Protein AF-A0A9Q1CCR1-F1 (afdb_monomer)

Organism: Holothuria leucospilota (NCBI:txid206669)

Foldseek 3Di:
DQDDPDPPPDDDDDDDDDDPAAEAEDDADAPVDDPVRRVVVVVVVCVVVVPDPPVGHYDYHYHHNDQDDPCSVVCVND

Solvent-accessible surface area (backbone atoms only — not comparable to full-atom values): 5406 Å² total; per-residue (Å²): 133,84,82,73,83,63,97,76,78,81,83,85,84,87,84,91,82,90,74,93,59,47,76,47,76,46,75,47,63,53,76,92,53,54,68,68,62,46,52,52,51,53,52,53,48,49,59,58,55,70,72,52,58,90,91,57,55,76,46,80,45,75,45,62,61,70,78,72,72,95,62,42,80,80,44,85,90,111

Structure (mmCIF, N/CA/C/O backbone):
data_AF-A0A9Q1CCR1-F1
#
_entry.id   AF-A0A9Q1CCR1-F1
#
loop_
_atom_site.group_PDB
_atom_site.id
_atom_site.type_symbol
_atom_site.label_atom_id
_atom_site.label_alt_id
_atom_site.label_comp_id
_atom_site.label_asym_id
_atom_site.label_entity_id
_atom_site.label_seq_id
_atom_site.pdbx_PDB_ins_code
_atom_site.Cartn_x
_atom_site.Cartn_y
_atom_site.Cartn_z
_atom_site.occupancy
_atom_site.B_iso_or_equiv
_atom_site.auth_seq_id
_atom_site.auth_comp_id
_atom_site.auth_asym_id
_atom_site.auth_atom_id
_atom_site.pdbx_PDB_model_num
ATOM 1 N N . MET A 1 1 ? 14.306 -2.209 -23.957 1.00 32.97 1 MET A N 1
ATOM 2 C CA . MET A 1 1 ? 13.873 -0.851 -24.337 1.00 32.97 1 MET A CA 1
ATOM 3 C C . MET A 1 1 ? 12.755 -0.504 -23.375 1.00 32.97 1 MET A C 1
ATOM 5 O O . MET A 1 1 ? 11.732 -1.169 -23.412 1.00 32.97 1 MET A O 1
ATOM 9 N N . ILE A 1 2 ? 13.028 0.365 -22.401 1.00 36.97 2 ILE A N 1
ATOM 10 C CA . ILE A 1 2 ? 12.017 0.826 -21.443 1.00 36.97 2 ILE A CA 1
ATOM 11 C C . ILE A 1 2 ? 11.257 1.931 -22.172 1.00 36.97 2 ILE A C 1
ATOM 13 O O . ILE A 1 2 ? 11.849 2.957 -22.501 1.00 36.97 2 ILE A O 1
ATOM 17 N N . GLU A 1 3 ? 9.996 1.679 -22.507 1.00 39.75 3 GLU A N 1
ATOM 18 C CA . GLU A 1 3 ? 9.104 2.699 -23.057 1.00 39.75 3 GLU A CA 1
ATOM 19 C C . GLU A 1 3 ? 8.905 3.775 -21.980 1.00 39.75 3 GLU A C 1
ATOM 21 O O . GLU A 1 3 ? 8.427 3.491 -20.880 1.00 39.75 3 GLU A O 1
ATOM 26 N N . LEU A 1 4 ? 9.333 5.007 -22.266 1.00 52.81 4 LEU A N 1
ATOM 27 C CA . LEU A 1 4 ? 9.051 6.148 -21.399 1.00 52.81 4 LEU A CA 1
ATOM 28 C C . LEU A 1 4 ? 7.550 6.455 -21.471 1.00 52.81 4 LEU A C 1
ATOM 30 O O . LEU A 1 4 ? 6.958 6.317 -22.543 1.00 52.81 4 LEU A O 1
ATOM 34 N N . PRO A 1 5 ? 6.916 6.890 -20.368 1.00 57.00 5 PRO A N 1
ATOM 35 C CA . PRO A 1 5 ? 5.504 7.215 -20.394 1.00 57.00 5 PRO A CA 1
ATOM 36 C C . PRO A 1 5 ? 5.300 8.415 -21.319 1.00 57.00 5 PRO A C 1
ATOM 38 O O . PRO A 1 5 ? 5.612 9.554 -20.972 1.00 57.00 5 PRO A O 1
ATOM 41 N N . ASN A 1 6 ? 4.764 8.152 -22.508 1.00 57.75 6 ASN A N 1
ATOM 42 C CA . ASN A 1 6 ? 4.193 9.184 -23.356 1.00 57.75 6 ASN A CA 1
ATOM 43 C C . ASN A 1 6 ? 3.088 9.858 -22.529 1.00 57.75 6 ASN A C 1
ATOM 45 O O . ASN A 1 6 ? 2.342 9.167 -21.829 1.00 57.75 6 ASN A O 1
ATOM 49 N N . GLY A 1 7 ? 3.040 11.192 -22.545 1.00 55.12 7 GLY A N 1
ATOM 50 C CA . GLY A 1 7 ? 2.315 12.071 -21.609 1.00 55.12 7 GLY A CA 1
ATOM 51 C C . GLY A 1 7 ? 0.793 11.898 -21.450 1.00 55.12 7 GLY A C 1
ATOM 52 O O . GLY A 1 7 ? 0.151 12.800 -20.926 1.00 55.12 7 GLY A O 1
ATOM 53 N N . ASP A 1 8 ? 0.225 10.755 -21.835 1.00 56.22 8 ASP A N 1
ATOM 54 C CA . ASP A 1 8 ? -1.184 10.369 -21.726 1.00 56.22 8 ASP A CA 1
ATOM 55 C C . ASP A 1 8 ? -1.445 9.254 -20.688 1.00 56.22 8 ASP A C 1
ATOM 57 O O . ASP A 1 8 ? -2.529 8.665 -20.659 1.00 56.22 8 ASP A O 1
ATOM 61 N N . THR A 1 9 ? -0.490 8.946 -19.798 1.00 67.12 9 THR A N 1
ATOM 62 C CA . THR A 1 9 ? -0.722 7.959 -18.723 1.00 67.12 9 THR A CA 1
ATOM 63 C C . THR A 1 9 ? -1.622 8.556 -17.638 1.00 67.12 9 THR A C 1
ATOM 65 O O . THR A 1 9 ? -1.163 9.124 -16.646 1.00 67.12 9 THR A O 1
ATOM 68 N N . LYS A 1 10 ? -2.936 8.443 -17.831 1.00 68.69 10 LYS A N 1
ATOM 69 C CA . LYS A 1 10 ? -3.941 8.865 -16.851 1.00 68.69 10 LYS A CA 1
ATOM 70 C C . LYS A 1 10 ? -3.909 7.932 -15.637 1.00 68.69 10 LYS A C 1
ATOM 72 O O . LYS A 1 10 ? -4.172 6.741 -15.763 1.00 68.69 10 LYS A O 1
ATOM 77 N N . ARG A 1 11 ? -3.629 8.486 -14.455 1.00 71.62 11 ARG A N 1
ATOM 78 C CA . ARG A 1 11 ? -3.674 7.783 -13.162 1.00 71.62 11 ARG A CA 1
ATOM 79 C C . ARG A 1 11 ? -4.804 8.367 -12.323 1.00 71.62 11 ARG A C 1
ATOM 81 O O . ARG A 1 11 ? -4.608 9.349 -11.615 1.00 71.62 11 ARG A O 1
ATOM 88 N N . PHE A 1 12 ? -6.004 7.812 -12.453 1.00 73.62 12 PHE A N 1
ATOM 89 C CA . PHE A 1 12 ? -7.146 8.243 -11.649 1.00 73.62 12 PHE A CA 1
ATOM 90 C C . PHE A 1 12 ? -7.351 7.311 -10.460 1.00 73.62 12 PHE A C 1
ATOM 92 O O . PHE A 1 12 ? -7.369 6.094 -10.619 1.00 73.62 12 PHE A O 1
ATOM 99 N N . LEU A 1 13 ? -7.582 7.900 -9.288 1.00 73.56 13 LEU A N 1
ATOM 100 C CA . LEU A 1 13 ? -8.080 7.217 -8.100 1.00 73.56 13 LEU A CA 1
ATOM 101 C C . LEU A 1 13 ? -9.295 8.005 -7.608 1.00 73.56 13 LEU A C 1
ATOM 103 O O . LEU A 1 13 ? -9.185 9.185 -7.286 1.00 73.56 13 LEU A O 1
ATOM 107 N N . THR A 1 14 ? -10.475 7.392 -7.598 1.00 82.75 14 THR A N 1
ATOM 108 C CA . THR A 1 14 ? -11.682 7.996 -7.020 1.00 82.75 14 THR A CA 1
ATOM 109 C C . THR A 1 14 ? -12.187 7.083 -5.924 1.00 82.75 14 THR A C 1
ATOM 111 O O . THR A 1 14 ? -12.512 5.926 -6.175 1.00 82.75 14 THR A O 1
ATOM 114 N N . LEU A 1 15 ? -12.243 7.613 -4.706 1.00 80.88 15 LEU A N 1
ATOM 115 C CA . LEU A 1 15 ? -12.638 6.887 -3.507 1.00 80.88 15 LEU A CA 1
ATOM 116 C C . 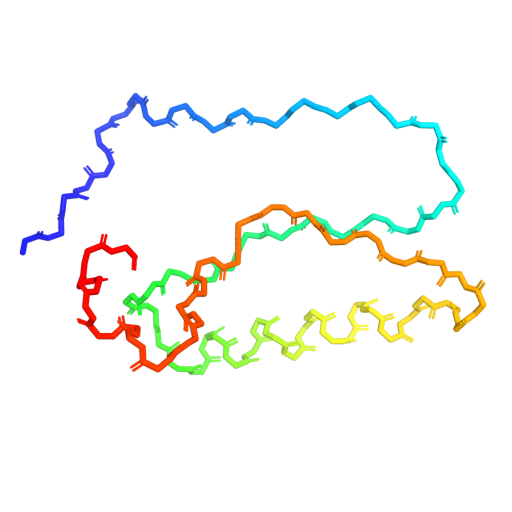LEU A 1 15 ? -13.793 7.630 -2.849 1.00 80.88 15 LEU A C 1
ATOM 118 O O . LEU 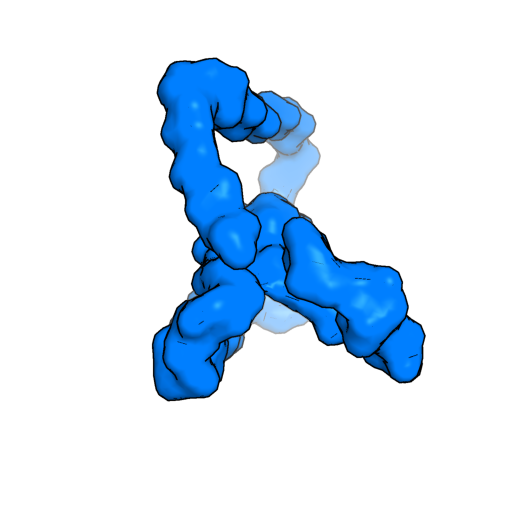A 1 15 ? -13.692 8.815 -2.537 1.00 80.88 15 LEU A O 1
ATOM 122 N N . ARG A 1 16 ? -14.899 6.925 -2.629 1.00 84.12 16 ARG A N 1
ATOM 123 C CA . ARG A 1 16 ? -15.971 7.369 -1.739 1.00 84.12 16 ARG A CA 1
ATOM 124 C C . ARG A 1 16 ? -16.009 6.383 -0.585 1.00 84.12 16 ARG A C 1
ATOM 126 O O 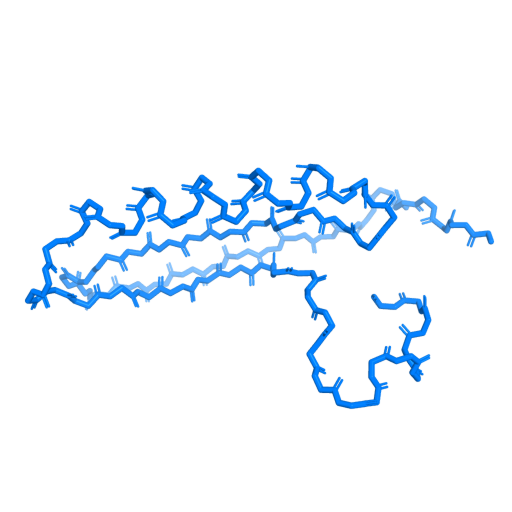. ARG A 1 16 ? -16.389 5.235 -0.785 1.00 84.12 16 ARG A O 1
ATOM 133 N N . LEU A 1 17 ? -15.589 6.829 0.592 1.00 83.94 17 LEU A N 1
ATOM 134 C CA . LEU A 1 17 ? -15.467 5.995 1.781 1.00 83.94 17 LEU A CA 1
ATOM 135 C C . LEU A 1 17 ? -16.327 6.575 2.904 1.00 83.94 17 LEU A C 1
ATOM 137 O O . LEU A 1 17 ? -16.394 7.789 3.080 1.00 83.94 17 LEU A O 1
ATOM 141 N N . SER A 1 18 ? -16.973 5.694 3.657 1.00 84.56 18 SER A N 1
ATOM 142 C CA . SER A 1 18 ? -17.608 6.002 4.938 1.00 84.56 18 SER A CA 1
ATOM 143 C C . SER A 1 18 ? -17.119 4.953 5.928 1.00 84.56 18 SER A C 1
ATOM 145 O O . SER A 1 18 ? -17.793 3.949 6.142 1.00 84.56 18 SER A O 1
ATOM 147 N N . THR A 1 19 ? -15.909 5.145 6.450 1.00 83.81 19 THR A N 1
ATOM 148 C CA . THR A 1 19 ? -15.262 4.212 7.377 1.00 83.81 19 THR A CA 1
ATOM 149 C C . THR A 1 19 ? -14.564 4.960 8.515 1.00 83.81 19 THR A C 1
ATOM 151 O O . THR A 1 19 ? -14.210 6.128 8.357 1.00 83.81 19 THR A O 1
ATOM 154 N N . ALA A 1 20 ? -14.405 4.282 9.653 1.00 85.12 20 ALA A N 1
ATOM 155 C CA . ALA A 1 20 ? -13.556 4.695 10.768 1.00 85.12 20 ALA A CA 1
ATOM 156 C C . ALA A 1 20 ? -12.151 4.056 10.703 1.00 85.12 20 ALA A C 1
ATOM 158 O O . ALA A 1 20 ? -11.342 4.286 11.595 1.00 85.12 20 ALA A O 1
ATOM 159 N N . ASP A 1 21 ? -11.876 3.255 9.668 1.00 91.06 21 ASP A N 1
ATOM 160 C CA . ASP A 1 21 ? -10.623 2.520 9.498 1.00 91.06 21 ASP A CA 1
ATOM 161 C C . ASP A 1 21 ? -9.495 3.399 8.936 1.00 91.06 21 ASP A C 1
ATOM 163 O O . ASP A 1 21 ? -9.722 4.416 8.269 1.00 91.06 21 ASP A O 1
ATOM 167 N N . ASN A 1 22 ? -8.258 2.954 9.142 1.00 92.12 22 ASN A N 1
ATOM 168 C CA . ASN A 1 22 ? -7.061 3.622 8.650 1.00 92.12 22 ASN A CA 1
ATOM 169 C C . ASN A 1 22 ? -6.836 3.292 7.174 1.00 92.12 22 ASN A C 1
ATOM 171 O O . ASN A 1 22 ? -6.858 2.129 6.775 1.00 92.12 22 ASN A O 1
ATOM 175 N N . LEU A 1 23 ? -6.578 4.309 6.355 1.00 92.25 23 LEU A N 1
ATOM 176 C CA . LEU A 1 23 ? -6.325 4.145 4.926 1.00 92.25 23 LEU A CA 1
ATOM 177 C C . LEU A 1 23 ? -4.858 4.428 4.606 1.00 92.25 23 LEU A C 1
ATOM 179 O O . LEU A 1 23 ? -4.381 5.540 4.831 1.00 92.25 23 LEU A O 1
ATOM 183 N N . VAL A 1 24 ? -4.167 3.456 4.014 1.00 93.19 24 VAL A N 1
ATOM 184 C CA . VAL A 1 24 ? -2.776 3.596 3.571 1.00 93.19 24 VAL A CA 1
ATOM 185 C C . VAL A 1 24 ? -2.725 3.414 2.059 1.00 93.19 24 VAL A C 1
ATOM 187 O O . VAL A 1 24 ? -2.811 2.301 1.547 1.00 93.19 24 VAL A O 1
ATOM 190 N N . SER A 1 25 ? -2.609 4.521 1.326 1.00 92.12 25 SER A N 1
ATOM 191 C CA . SER A 1 25 ? -2.418 4.486 -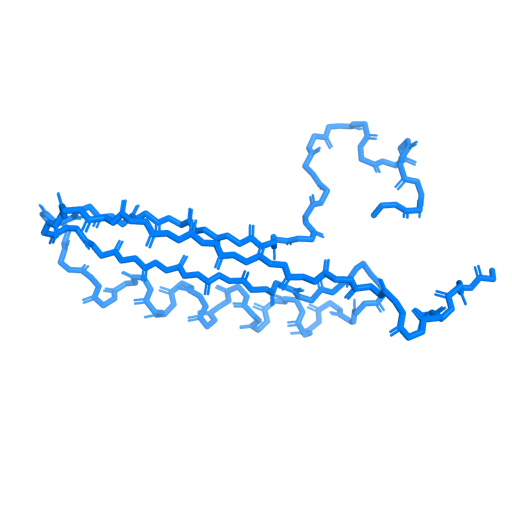0.125 1.00 92.12 25 SER A CA 1
ATOM 1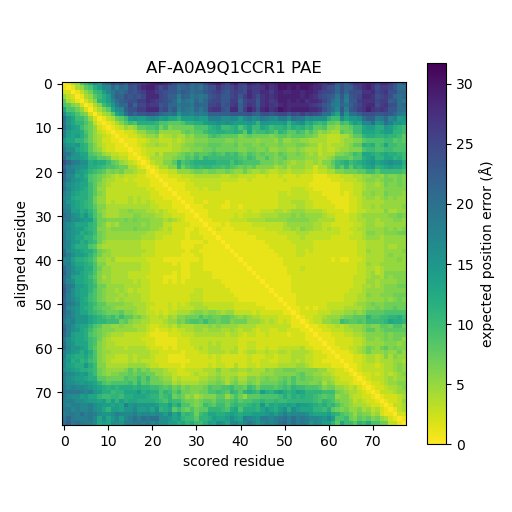92 C C . SER A 1 25 ? -0.933 4.519 -0.453 1.00 92.12 25 SER A C 1
ATOM 194 O O . SER A 1 25 ? -0.231 5.427 -0.012 1.00 92.12 25 SER A O 1
ATOM 196 N N . VAL A 1 26 ? -0.473 3.581 -1.275 1.00 93.69 26 VAL A N 1
ATOM 197 C CA . VAL A 1 26 ? 0.932 3.462 -1.654 1.00 93.69 26 VAL A CA 1
ATOM 198 C C . VAL A 1 26 ? 1.143 3.537 -3.160 1.00 93.69 26 VAL A C 1
ATOM 200 O O . VAL A 1 26 ? 0.276 3.199 -3.965 1.00 93.69 26 VAL A O 1
ATOM 203 N N . TYR A 1 27 ? 2.335 3.977 -3.536 1.00 91.88 27 TYR A N 1
ATOM 204 C CA . TYR A 1 27 ? 2.881 3.787 -4.869 1.00 91.88 27 TYR A CA 1
ATOM 205 C C . TYR A 1 27 ? 4.329 3.333 -4.694 1.00 91.88 27 TYR A C 1
ATOM 207 O O . TYR A 1 27 ? 5.200 4.147 -4.386 1.00 91.88 27 TYR A O 1
ATOM 215 N N . ALA A 1 28 ? 4.562 2.028 -4.785 1.00 94.00 28 ALA A N 1
ATOM 216 C CA . ALA A 1 28 ? 5.859 1.432 -4.504 1.00 94.00 28 ALA A CA 1
ATOM 217 C C . ALA A 1 28 ? 6.867 1.685 -5.636 1.00 94.00 28 ALA A C 1
ATOM 219 O O . ALA A 1 28 ? 6.468 1.980 -6.769 1.00 94.00 28 ALA A O 1
ATOM 220 N N . PRO A 1 29 ? 8.176 1.533 -5.370 1.00 93.81 29 PRO A N 1
ATOM 221 C CA . PRO A 1 29 ? 9.197 1.593 -6.404 1.00 93.81 29 PRO A CA 1
ATOM 222 C C . PRO A 1 29 ? 8.945 0.573 -7.519 1.00 93.81 29 PRO A C 1
ATOM 224 O O . PRO A 1 29 ? 8.498 -0.548 -7.285 1.00 93.81 29 PRO A O 1
ATOM 227 N N . THR A 1 30 ? 9.253 0.966 -8.749 1.00 90.56 30 THR A N 1
ATOM 228 C CA . THR A 1 30 ? 9.085 0.116 -9.935 1.00 90.56 30 THR A CA 1
ATOM 229 C C . THR A 1 30 ? 10.115 -1.019 -9.972 1.00 90.56 30 THR A C 1
ATOM 231 O O . THR A 1 30 ? 11.160 -0.945 -9.324 1.00 90.56 30 THR A O 1
ATOM 234 N N . LEU A 1 31 ? 9.890 -2.046 -10.800 1.00 87.38 31 LEU A N 1
ATOM 235 C CA . LEU A 1 31 ? 10.829 -3.163 -10.965 1.00 87.38 31 LEU A CA 1
ATOM 236 C C . LEU A 1 31 ? 12.312 -2.765 -11.156 1.00 87.38 31 LEU A C 1
ATOM 238 O O . LEU A 1 31 ? 13.144 -3.387 -10.495 1.00 87.38 31 LEU A O 1
ATOM 242 N N . PRO A 1 32 ? 12.692 -1.784 -12.001 1.00 89.38 32 PRO A N 1
ATOM 243 C CA . PRO A 1 32 ? 14.101 -1.435 -12.199 1.00 89.38 32 PRO A CA 1
ATOM 244 C C . PRO A 1 32 ? 14.735 -0.679 -11.024 1.00 89.38 32 PRO A C 1
ATOM 246 O O . PRO A 1 32 ? 15.926 -0.397 -11.084 1.00 89.38 32 PRO A O 1
ATOM 249 N N . SER A 1 33 ? 13.974 -0.320 -9.986 1.00 91.69 33 SER A N 1
ATOM 250 C CA . SER A 1 33 ? 14.522 0.351 -8.808 1.00 91.69 33 SER A CA 1
ATOM 251 C C . SER A 1 33 ? 15.477 -0.562 -8.036 1.00 91.69 33 SER A C 1
ATOM 253 O O . SER A 1 33 ? 15.249 -1.777 -7.945 1.00 91.69 33 SER A O 1
ATOM 255 N N . ASP A 1 34 ? 16.513 0.051 -7.463 1.00 95.56 34 ASP A N 1
ATOM 256 C CA . ASP A 1 34 ? 17.528 -0.623 -6.652 1.00 95.56 34 ASP A CA 1
ATOM 257 C C . ASP A 1 34 ? 16.904 -1.355 -5.457 1.00 95.56 34 ASP A C 1
ATOM 259 O O . ASP A 1 34 ? 15.822 -0.993 -4.977 1.00 9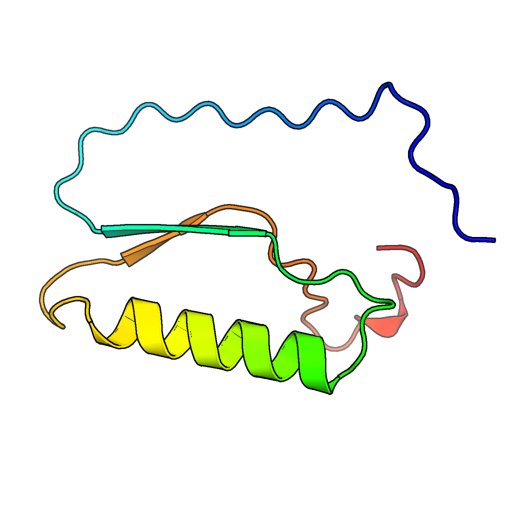5.56 34 ASP A O 1
ATOM 263 N N . ALA A 1 35 ? 17.581 -2.406 -4.988 1.00 93.31 35 ALA A N 1
ATOM 264 C CA . ALA A 1 35 ? 17.095 -3.222 -3.879 1.00 93.31 35 ALA A CA 1
ATOM 265 C C . ALA A 1 35 ? 16.954 -2.383 -2.605 1.00 93.31 35 ALA A C 1
ATOM 267 O O . ALA A 1 35 ? 15.903 -2.406 -1.978 1.00 93.31 35 ALA A O 1
ATOM 268 N N . GLU A 1 36 ? 17.938 -1.534 -2.316 1.00 97.25 36 GLU A N 1
ATOM 269 C CA . GLU A 1 36 ? 17.955 -0.650 -1.151 1.00 97.25 36 GLU A CA 1
ATOM 270 C C . GLU A 1 36 ? 16.775 0.332 -1.156 1.00 97.25 36 GLU A C 1
ATOM 272 O O . GLU A 1 36 ? 16.197 0.623 -0.113 1.00 97.25 36 GLU A O 1
ATOM 277 N N . VAL A 1 37 ? 16.368 0.815 -2.336 1.00 96.25 37 VAL A N 1
ATOM 278 C CA . VAL A 1 37 ? 15.203 1.706 -2.478 1.00 96.25 37 VAL A CA 1
ATOM 279 C C . VAL A 1 37 ? 13.901 0.958 -2.192 1.00 96.25 37 VAL A C 1
ATOM 281 O O . VAL A 1 37 ? 12.982 1.521 -1.597 1.00 96.25 37 VAL A O 1
ATOM 284 N N . LYS A 1 38 ? 13.801 -0.306 -2.620 1.00 93.81 38 LYS A N 1
ATOM 285 C CA . LYS A 1 38 ? 12.637 -1.156 -2.335 1.00 93.81 38 LYS A CA 1
ATOM 286 C C . LYS A 1 38 ? 12.576 -1.523 -0.858 1.00 93.81 38 LYS A C 1
ATOM 288 O O . LYS A 1 38 ? 11.506 -1.402 -0.271 1.00 93.81 38 LYS A O 1
ATOM 293 N N . ASP A 1 39 ? 13.700 -1.913 -0.271 1.00 96.00 39 ASP A N 1
ATOM 294 C CA . ASP A 1 39 ? 13.784 -2.304 1.134 1.00 96.00 39 ASP A CA 1
ATOM 295 C C . ASP A 1 39 ? 13.413 -1.125 2.038 1.00 96.00 39 ASP A C 1
ATOM 297 O O . ASP A 1 39 ? 12.490 -1.2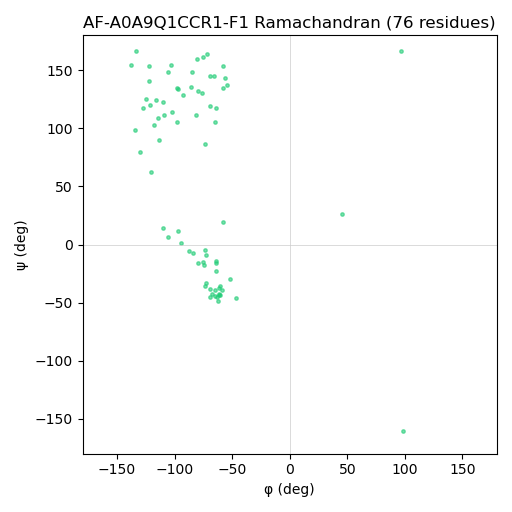50 2.843 1.00 96.00 39 ASP A O 1
ATOM 301 N N . GLN A 1 40 ? 13.995 0.059 1.806 1.00 97.75 40 GLN A N 1
ATOM 302 C CA . GLN A 1 40 ? 13.648 1.263 2.566 1.00 97.75 40 GLN A CA 1
ATOM 303 C C . GLN A 1 40 ? 12.162 1.619 2.442 1.00 97.75 40 GLN A C 1
ATOM 305 O O . GLN A 1 40 ? 11.530 2.007 3.421 1.00 97.75 40 GLN A O 1
ATOM 310 N N . PHE A 1 41 ? 11.575 1.467 1.250 1.00 96.31 41 PHE A N 1
ATOM 311 C CA . PHE A 1 41 ? 10.148 1.717 1.061 1.00 96.31 41 PHE A CA 1
ATOM 312 C C . PHE A 1 41 ? 9.278 0.790 1.925 1.00 96.31 41 PHE A C 1
ATOM 314 O O . PHE A 1 41 ? 8.299 1.246 2.519 1.00 96.31 41 PHE A O 1
ATOM 321 N N . TYR A 1 42 ? 9.615 -0.501 2.006 1.00 95.06 42 TYR A N 1
ATOM 322 C CA . TYR A 1 42 ? 8.862 -1.448 2.829 1.00 95.06 42 TYR A CA 1
ATOM 323 C C . TYR A 1 42 ? 9.107 -1.244 4.331 1.00 95.06 42 TYR A C 1
ATOM 325 O O . TYR A 1 42 ? 8.157 -1.379 5.101 1.00 95.06 42 TYR A O 1
ATOM 333 N N . GLU A 1 43 ? 10.310 -0.834 4.742 1.00 97.75 43 GLU A N 1
ATOM 334 C CA . GLU A 1 43 ? 10.601 -0.422 6.125 1.00 97.75 43 GLU A CA 1
ATOM 335 C C . GLU A 1 43 ? 9.787 0.814 6.537 1.00 97.75 43 GLU A C 1
ATOM 337 O O . GLU A 1 43 ? 9.173 0.847 7.608 1.00 97.75 43 GLU A O 1
ATOM 342 N N . ASP A 1 44 ? 9.718 1.825 5.668 1.00 97.25 44 ASP A N 1
ATOM 343 C CA . ASP A 1 44 ? 8.938 3.040 5.913 1.00 97.25 44 ASP A CA 1
ATOM 344 C C . ASP A 1 44 ? 7.436 2.728 5.992 1.00 97.25 44 ASP A C 1
ATOM 346 O O . ASP A 1 44 ? 6.721 3.273 6.843 1.00 97.25 44 ASP A O 1
ATOM 350 N N . LEU A 1 45 ? 6.953 1.821 5.135 1.00 96.06 45 LEU A N 1
ATOM 351 C CA . LEU A 1 45 ? 5.569 1.353 5.149 1.00 96.06 45 LEU A CA 1
ATOM 352 C C . LEU A 1 45 ? 5.246 0.590 6.440 1.00 96.06 45 LEU A C 1
ATOM 354 O O . LEU A 1 45 ? 4.213 0.850 7.060 1.00 96.06 45 LEU A O 1
ATOM 358 N N . GLU A 1 46 ? 6.129 -0.303 6.884 1.00 96.44 46 GLU A N 1
ATOM 359 C CA . GLU A 1 46 ? 5.993 -1.013 8.159 1.00 96.44 46 GLU A CA 1
ATOM 360 C C . GLU A 1 46 ? 5.979 -0.034 9.345 1.00 96.44 46 GLU A C 1
ATOM 362 O O . GLU A 1 46 ? 5.119 -0.111 10.229 1.00 96.44 46 GLU A O 1
ATOM 367 N N . CYS A 1 47 ? 6.866 0.962 9.335 1.00 96.81 47 CYS A N 1
ATOM 368 C CA . CYS A 1 47 ? 6.902 2.023 10.338 1.00 96.81 47 CYS A CA 1
ATOM 369 C C . CYS A 1 47 ? 5.605 2.853 10.355 1.00 96.81 47 CYS A C 1
ATOM 371 O O . CYS A 1 47 ? 5.126 3.242 11.421 1.00 96.81 47 CYS A O 1
ATOM 373 N N . ALA A 1 48 ? 5.000 3.122 9.196 1.00 93.88 48 ALA A N 1
ATOM 374 C CA . ALA A 1 48 ? 3.722 3.825 9.120 1.00 93.88 48 ALA A CA 1
ATOM 375 C C . ALA A 1 48 ? 2.570 2.987 9.698 1.00 93.88 48 ALA A C 1
ATOM 377 O O . ALA A 1 48 ? 1.750 3.505 10.455 1.00 93.88 48 ALA A O 1
ATOM 378 N N . VAL A 1 49 ? 2.533 1.693 9.381 1.00 95.06 49 VAL A N 1
ATOM 379 C CA . VAL A 1 49 ? 1.462 0.771 9.789 1.00 95.06 49 VAL A CA 1
ATOM 380 C C . VAL A 1 49 ? 1.554 0.424 11.271 1.00 95.06 49 VAL A C 1
ATOM 382 O O . VAL A 1 49 ? 0.530 0.344 11.941 1.00 95.06 49 VAL A O 1
ATOM 385 N N . SER A 1 50 ? 2.764 0.301 11.819 1.00 95.56 50 SER A N 1
ATOM 386 C CA . SER A 1 50 ? 2.979 0.004 13.244 1.00 95.56 50 SER A CA 1
ATOM 387 C C . SER A 1 50 ? 2.477 1.098 14.196 1.00 95.56 50 SER A C 1
ATOM 389 O O . SER A 1 50 ? 2.307 0.846 15.388 1.00 95.56 50 SER A O 1
ATOM 391 N N . LYS A 1 51 ? 2.206 2.307 13.686 1.00 94.12 51 LYS A N 1
ATOM 392 C CA . LYS A 1 51 ? 1.602 3.408 14.454 1.00 94.12 51 LYS A CA 1
ATOM 393 C C . LYS A 1 51 ? 0.087 3.276 14.598 1.00 94.12 51 LYS A C 1
ATOM 395 O O . LYS A 1 51 ? -0.489 3.968 15.435 1.00 94.12 51 LYS A O 1
ATOM 400 N N . VAL A 1 52 ? -0.555 2.431 13.792 1.00 94.19 52 VAL A N 1
ATOM 401 C CA . VAL A 1 52 ? -1.996 2.190 13.876 1.00 94.19 52 VAL A CA 1
ATOM 402 C C . VAL A 1 52 ? -2.284 1.290 15.083 1.00 94.19 52 VAL A C 1
ATOM 404 O O . VAL A 1 52 ? -1.627 0.255 15.236 1.00 94.19 52 VAL A O 1
ATOM 407 N N . PRO A 1 53 ? -3.247 1.647 15.954 1.00 94.00 53 PRO A N 1
ATOM 408 C CA . PRO A 1 53 ? -3.648 0.788 17.059 1.00 94.00 53 PRO A CA 1
ATOM 409 C C . PRO A 1 53 ? -4.049 -0.607 16.573 1.00 94.00 53 PRO A C 1
ATOM 411 O O . PRO A 1 53 ? -4.790 -0.756 15.608 1.00 94.00 53 PRO A O 1
ATOM 414 N N . THR A 1 54 ? -3.624 -1.648 17.286 1.00 89.56 54 THR A N 1
ATOM 415 C CA . THR A 1 54 ? -3.887 -3.047 16.901 1.00 89.56 54 THR A CA 1
ATOM 416 C C . THR A 1 54 ? -5.369 -3.437 16.909 1.00 89.56 54 THR A C 1
ATOM 418 O O . THR A 1 54 ? -5.725 -4.488 16.381 1.00 89.56 54 THR A O 1
ATOM 421 N N . CYS A 1 55 ? -6.235 -2.622 17.519 1.00 91.50 55 CYS A N 1
ATOM 422 C CA . CYS A 1 55 ? -7.687 -2.796 17.515 1.00 91.50 55 CYS A CA 1
ATOM 423 C C . CYS A 1 55 ? -8.390 -2.144 16.313 1.00 91.50 55 CYS A C 1
ATOM 425 O O . CYS A 1 55 ? -9.601 -2.312 16.170 1.00 91.50 55 CYS A O 1
ATOM 427 N N . GLU A 1 56 ? -7.661 -1.408 15.473 1.00 92.50 56 GLU A N 1
ATOM 428 C CA . GLU A 1 56 ? -8.189 -0.721 14.298 1.00 92.50 56 GLU A CA 1
ATOM 429 C C . GLU A 1 56 ? -7.777 -1.444 13.014 1.00 92.50 56 GLU A C 1
ATOM 431 O O . GLU A 1 56 ? -6.711 -2.056 12.927 1.00 92.50 56 GLU A O 1
ATOM 436 N N . TYR A 1 57 ? -8.627 -1.372 11.989 1.00 92.50 57 TYR A N 1
ATOM 437 C CA . TYR A 1 57 ? -8.311 -1.955 10.691 1.00 92.50 57 TYR A CA 1
ATOM 438 C C . TYR A 1 57 ? -7.479 -0.993 9.843 1.00 92.50 57 TYR A C 1
ATOM 440 O O . TYR A 1 57 ? -7.635 0.229 9.913 1.00 92.50 57 TYR A O 1
ATOM 448 N N . VAL A 1 58 ? -6.612 -1.571 9.008 1.00 94.31 58 VAL A N 1
ATOM 449 C CA . VAL A 1 58 ? -5.840 -0.861 7.985 1.00 94.31 58 VAL A CA 1
ATOM 450 C C . VAL A 1 58 ? -6.257 -1.370 6.613 1.00 94.31 58 VAL A C 1
ATOM 452 O O . VAL A 1 58 ? -6.182 -2.565 6.328 1.00 94.31 58 VAL A O 1
ATOM 455 N N . ILE A 1 59 ? -6.673 -0.453 5.750 1.00 92.44 59 ILE A N 1
ATOM 456 C CA . ILE A 1 59 ? -6.976 -0.708 4.347 1.00 92.44 59 ILE A CA 1
ATOM 457 C C . ILE A 1 59 ? -5.796 -0.198 3.525 1.00 92.44 59 ILE A C 1
ATOM 459 O O . ILE A 1 59 ? -5.549 1.008 3.461 1.00 92.44 59 ILE A O 1
ATOM 463 N N . PHE A 1 60 ? -5.085 -1.111 2.867 1.00 92.56 60 PHE A N 1
ATOM 464 C CA . PHE A 1 60 ? -4.065 -0.746 1.890 1.00 92.56 60 PHE A CA 1
ATOM 465 C C . PHE A 1 60 ? -4.680 -0.530 0.510 1.00 92.56 60 PHE A C 1
ATOM 467 O O . PHE A 1 60 ? -5.481 -1.339 0.043 1.00 92.56 60 PHE A O 1
ATOM 474 N N . LEU A 1 61 ? -4.268 0.542 -0.159 1.00 91.50 61 LEU A N 1
ATOM 475 C CA . LEU A 1 61 ? -4.659 0.876 -1.524 1.00 91.50 61 LEU A CA 1
ATOM 476 C C . LEU A 1 61 ? -3.444 1.270 -2.357 1.00 91.50 61 LEU A C 1
ATOM 478 O O . LEU A 1 61 ? -2.388 1.600 -1.826 1.00 91.50 61 LEU A O 1
ATOM 482 N N . GLY A 1 62 ? -3.644 1.329 -3.668 1.00 90.62 62 GLY A N 1
ATOM 483 C CA . GLY A 1 62 ? -2.658 1.842 -4.606 1.00 90.62 62 GLY A CA 1
ATOM 484 C C . GLY A 1 62 ? -1.860 0.739 -5.285 1.00 90.62 62 GLY A C 1
ATOM 485 O O . GLY A 1 62 ? -2.312 -0.401 -5.386 1.00 90.62 62 GLY A O 1
ATOM 486 N N . ASP A 1 63 ? -0.706 1.116 -5.817 1.00 90.19 63 ASP A N 1
ATOM 487 C CA . ASP A 1 63 ? 0.102 0.266 -6.682 1.00 90.19 63 ASP A CA 1
ATOM 488 C C . ASP A 1 63 ? 1.370 -0.160 -5.948 1.00 90.19 63 ASP A C 1
ATOM 490 O O . ASP A 1 63 ? 2.247 0.652 -5.653 1.00 90.19 63 ASP A O 1
ATOM 494 N N . PHE A 1 64 ? 1.452 -1.446 -5.632 1.00 90.69 64 PHE A N 1
ATOM 495 C CA . PHE A 1 64 ? 2.600 -2.021 -4.944 1.00 90.69 64 PHE A CA 1
ATOM 496 C C . PHE A 1 64 ? 3.743 -2.387 -5.890 1.00 90.69 64 PHE A C 1
ATOM 498 O O . PHE A 1 64 ? 4.798 -2.782 -5.398 1.00 90.69 64 PHE A O 1
ATOM 505 N N . ASN A 1 65 ? 3.552 -2.303 -7.216 1.00 89.12 65 ASN A N 1
ATOM 506 C CA . ASN A 1 65 ? 4.547 -2.691 -8.224 1.00 89.12 65 ASN A CA 1
ATOM 507 C C . ASN A 1 65 ? 5.230 -4.047 -7.923 1.00 89.12 65 ASN A C 1
ATOM 509 O O . ASN A 1 65 ? 6.374 -4.295 -8.310 1.00 89.12 65 ASN A O 1
ATOM 513 N N . ALA A 1 66 ? 4.544 -4.927 -7.186 1.00 84.81 66 ALA A N 1
ATOM 514 C CA . ALA A 1 66 ? 5.104 -6.148 -6.637 1.00 84.81 66 ALA A CA 1
ATOM 515 C C . ALA A 1 66 ? 4.779 -7.323 -7.555 1.00 84.81 66 ALA A C 1
ATOM 517 O O . ALA A 1 66 ? 3.631 -7.525 -7.950 1.00 84.81 66 ALA A O 1
ATOM 518 N N . ARG A 1 67 ? 5.786 -8.153 -7.835 1.00 84.50 67 ARG A N 1
ATOM 519 C CA . ARG A 1 67 ? 5.589 -9.445 -8.495 1.00 84.50 67 ARG A CA 1
ATOM 520 C C . ARG A 1 67 ? 5.552 -10.541 -7.442 1.00 84.50 67 ARG A C 1
ATOM 522 O O . ARG A 1 67 ? 6.582 -10.903 -6.873 1.00 84.50 67 ARG A O 1
ATOM 529 N N . VAL A 1 68 ? 4.359 -11.055 -7.178 1.00 83.94 68 VAL A N 1
ATOM 530 C CA . VAL A 1 68 ? 4.125 -12.135 -6.214 1.00 83.94 68 VAL A CA 1
ATOM 531 C C . VAL A 1 68 ? 3.901 -13.459 -6.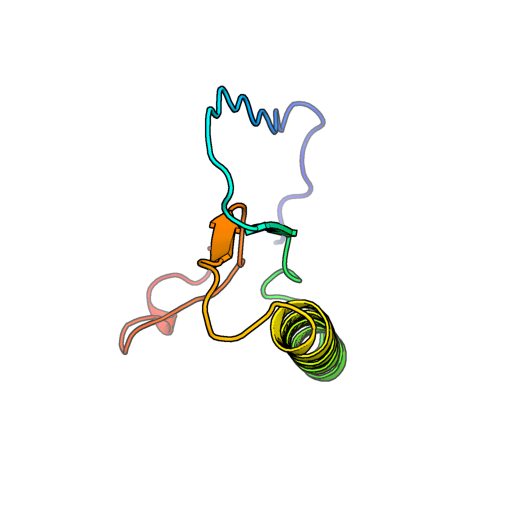941 1.00 83.94 68 VAL A C 1
ATOM 533 O O . VAL A 1 68 ? 3.457 -13.468 -8.084 1.00 83.94 68 VAL A O 1
ATOM 536 N N . GLY A 1 69 ? 4.191 -14.576 -6.275 1.00 87.62 69 GLY A N 1
ATOM 537 C CA . GLY A 1 69 ? 4.000 -15.916 -6.837 1.00 87.62 69 GLY A CA 1
ATOM 538 C C . GLY A 1 69 ? 5.257 -16.530 -7.459 1.00 87.62 69 GLY A C 1
ATOM 539 O O . GLY A 1 69 ? 6.283 -15.881 -7.665 1.00 87.62 69 GLY A O 1
ATOM 540 N N . THR A 1 70 ? 5.181 -17.836 -7.717 1.00 87.12 70 THR A N 1
ATOM 541 C CA . THR A 1 70 ? 6.285 -18.648 -8.260 1.00 87.12 70 THR A CA 1
ATOM 542 C C . THR A 1 70 ? 6.541 -18.404 -9.746 1.00 87.12 70 THR A C 1
ATOM 544 O O . THR A 1 70 ? 7.606 -18.738 -10.251 1.00 87.12 70 THR A O 1
ATOM 547 N N . ASP A 1 71 ? 5.578 -17.818 -10.450 1.00 85.25 71 ASP A N 1
ATOM 548 C CA . ASP A 1 71 ? 5.610 -17.515 -11.878 1.00 85.25 71 ASP A CA 1
ATOM 549 C C . ASP A 1 71 ? 6.023 -16.065 -12.174 1.00 85.25 71 ASP A C 1
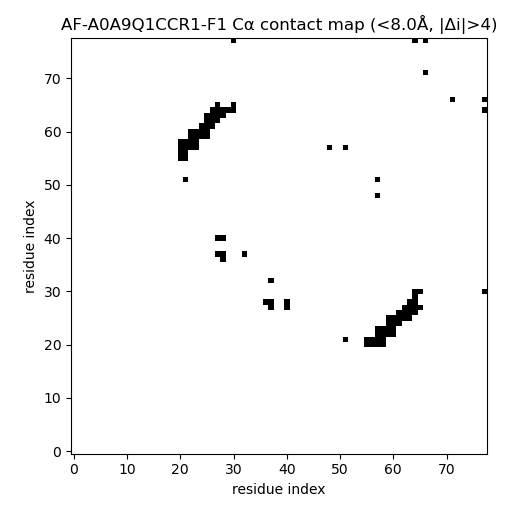ATOM 551 O O . ASP A 1 71 ? 5.915 -15.631 -13.318 1.00 85.25 71 ASP A O 1
ATOM 555 N N . ARG A 1 72 ? 6.535 -15.321 -11.183 1.00 80.88 72 ARG A N 1
ATOM 556 C CA . ARG A 1 72 ? 6.907 -13.897 -11.302 1.00 80.88 72 ARG A CA 1
ATOM 557 C C . ARG A 1 72 ? 7.826 -13.560 -12.483 1.00 80.88 72 ARG A C 1
ATOM 559 O O . ARG A 1 72 ? 7.774 -12.454 -13.012 1.00 80.88 72 ARG A O 1
ATOM 566 N N . GLU A 1 73 ? 8.660 -14.508 -12.903 1.00 82.00 73 GLU A N 1
ATOM 567 C CA . GLU A 1 73 ? 9.585 -14.343 -14.033 1.00 82.00 73 GLU A CA 1
ATOM 568 C C . GLU A 1 73 ? 8.866 -14.403 -15.395 1.00 82.00 73 GLU A C 1
ATOM 570 O O . GLU A 1 73 ? 9.411 -13.971 -16.408 1.00 82.00 73 GLU A O 1
ATOM 575 N N . SER A 1 74 ? 7.620 -14.888 -15.429 1.00 83.31 74 SER A N 1
ATOM 576 C CA . SER A 1 74 ? 6.790 -14.986 -16.640 1.00 83.31 74 SER A CA 1
ATOM 577 C C . SER A 1 74 ? 6.272 -13.628 -17.124 1.00 83.31 74 SER A C 1
ATOM 579 O O . SER A 1 74 ? 5.730 -13.535 -18.224 1.00 83.31 74 SER A O 1
ATOM 581 N N . TRP A 1 75 ? 6.459 -12.568 -16.331 1.00 73.25 75 TRP A N 1
ATOM 582 C CA . TRP A 1 75 ? 5.916 -11.231 -16.574 1.00 73.25 75 TRP A CA 1
ATOM 583 C C . TRP A 1 75 ? 7.032 -10.183 -16.689 1.00 73.25 75 TRP A C 1
ATOM 585 O O . TRP A 1 75 ? 7.090 -9.264 -15.881 1.00 73.25 75 TRP A O 1
ATOM 595 N N . PRO A 1 76 ? 7.949 -10.275 -17.673 1.00 67.56 76 PRO A N 1
ATOM 596 C CA . PRO A 1 76 ? 9.173 -9.469 -17.703 1.00 67.56 76 PRO A CA 1
ATOM 597 C C . PRO A 1 76 ? 8.932 -7.957 -17.841 1.00 67.56 76 PRO A C 1
ATOM 599 O O . PRO A 1 76 ? 9.795 -7.181 -17.436 1.00 67.56 76 PRO A O 1
ATOM 602 N N . GLY A 1 77 ? 7.774 -7.541 -18.365 1.00 63.69 77 GLY A N 1
ATOM 603 C CA . GLY A 1 77 ? 7.413 -6.138 -18.601 1.00 63.69 77 GLY A CA 1
ATOM 604 C C . GLY A 1 77 ? 6.387 -5.533 -17.638 1.00 63.69 77 GLY A C 1
ATOM 605 O O . GLY A 1 77 ? 5.946 -4.420 -17.905 1.00 63.69 77 GLY A O 1
ATOM 606 N N . VAL A 1 78 ? 5.987 -6.253 -16.581 1.00 59.16 78 VAL A N 1
ATOM 607 C CA . VAL A 1 78 ? 5.067 -5.752 -15.536 1.00 59.16 78 VAL A CA 1
ATOM 608 C C . VAL A 1 78 ? 5.846 -5.325 -14.310 1.00 59.16 78 VAL A C 1
ATOM 610 O O . VAL A 1 78 ? 6.601 -6.174 -13.799 1.00 59.16 78 VAL A O 1
#

Radius of gyration: 15.62 Å; Cα contacts (8 Å, |Δi|>4): 50; chains: 1; bounding box: 36×31×42 Å

Mean predicted aligned error: 7.62 Å

Secondary structure (DSSP, 8-state):
------TT-----------SSEEEEEEPPPTTS-HHHHHHHHHHHHHHHTTS-TTS-EEEEEE-----STTGGG-TT-

InterPro domains:
  IPR036691 Endonuclease/exonuclease/phosphatase superfamily [G3DSA:3.60.10.10] (1-76)
  IPR036691 Endonuclease/exonuclease/phosphatase superfamily [SSF56219] (22-71)

Sequence (78 aa):
MIELPNGDTKRFLTLRLSTADNLVSVYAPTLPSDAEVKDQFYEDLECAVSKVPTCEYVIFLGDFNARVGTDRESWPGV

pLDDT: mean 84.03, std 14.93, range [32.97, 97.75]